Protein AF-A0A0C3DID5-F1 (afdb_monomer)

pLDDT: mean 74.07, std 13.77, range [36.47, 92.31]

Foldseek 3Di:
DQFKAAADPVRDGDTDDGLVVVCVVVDVDDDFDWDKDWDAEPPPPPDPAQWHWDADPVRDTDIFGRKIKTFTDPDPVSLVSCVVCLVVRAQMKTFGMKIFGDCDPVDNDGDIDTDIDGSPPSPDDD

Secondary structure (DSSP, 8-state):
--EEEEE-TTS-EEEEEEHHHHHHHH-SSS--PPEEEE---TTS---SSSEEEEEPTTS-EEEEES-EEEE---SHHHHHHHHHHTTTTTT-EEEEEEEE-PPBTTB----EEEEEE-GGGTT---

Sequence (126 aa):
LGDYGHFTDSGDFCCEGNIFAEFKSLSSKANITPRQHKISEWGGEQGENDIVRACHYSGAFAKIYKPLGLSLPSNDNFRSLLVALSTRLINRYLITTVVQCSPNPCLSSSGIWYNIAKPFVWHRKK

Solvent-accessible surface area (backbone atoms only — not comparable to full-atom values): 7615 Å² total; per-residue (Å²): 115,40,36,27,25,44,68,48,98,87,68,49,78,46,76,75,48,40,55,64,61,53,38,62,75,74,47,93,77,70,87,70,65,63,40,76,43,82,62,74,30,91,84,73,65,71,55,97,52,68,59,32,64,43,80,43,98,85,77,47,71,48,80,36,30,57,43,38,33,36,30,61,48,91,45,71,67,54,50,51,47,52,59,72,42,44,77,77,44,58,92,25,37,34,28,48,30,31,37,43,40,44,71,36,95,89,43,97,66,65,58,80,44,74,46,74,43,63,64,93,50,82,88,67,81,131

Mean predicted aligned error: 10.5 Å

Nearest PDB structures (foldseek):
  3l1c-assembly1_A  TM=2.354E-01  e=3.429E+00  Drosophila melanogaster
  6fas-assembly2_B  TM=1.966E-01  e=9.913E+00  Arabidopsis thaliana

Structure (mmCIF, N/CA/C/O backbone):
data_AF-A0A0C3DID5-F1
#
_entry.id   AF-A0A0C3DID5-F1
#
loop_
_atom_site.group_PDB
_atom_site.id
_atom_site.type_symbol
_atom_site.label_atom_id
_atom_site.label_alt_id
_atom_site.label_comp_id
_atom_site.label_asym_id
_atom_site.label_entity_id
_atom_site.label_seq_id
_atom_site.pdbx_PDB_ins_code
_atom_site.Cartn_x
_atom_site.Cartn_y
_atom_site.Cartn_z
_atom_site.occupancy
_atom_site.B_iso_or_equiv
_atom_site.auth_seq_id
_atom_site.auth_comp_id
_atom_site.auth_asym_id
_atom_site.auth_atom_id
_atom_site.pdbx_PDB_model_num
ATOM 1 N N . LEU A 1 1 ? 0.492 3.545 -0.242 1.00 87.19 1 LEU A N 1
ATOM 2 C CA . LEU A 1 1 ? 0.813 2.411 0.673 1.00 87.19 1 LEU A CA 1
ATOM 3 C C . LEU A 1 1 ? 0.100 2.682 1.981 1.00 87.19 1 LEU A C 1
ATOM 5 O O . LEU A 1 1 ? 0.214 3.794 2.485 1.00 87.19 1 LEU A O 1
ATOM 9 N N . GLY A 1 2 ? -0.585 1.684 2.540 1.00 88.56 2 GLY A N 1
ATOM 10 C CA . GLY A 1 2 ? -1.393 1.861 3.749 1.00 88.56 2 GLY A CA 1
ATOM 11 C C . GLY A 1 2 ? -2.752 2.511 3.493 1.00 88.56 2 GLY A C 1
ATOM 12 O O . GLY A 1 2 ? -3.500 2.742 4.437 1.00 88.56 2 GLY A O 1
ATOM 13 N N . ASP A 1 3 ? -3.072 2.789 2.233 1.00 91.12 3 ASP A N 1
ATOM 14 C CA . ASP A 1 3 ? -4.384 3.272 1.827 1.00 91.12 3 ASP A CA 1
ATOM 15 C C . ASP A 1 3 ? -5.399 2.146 1.986 1.00 91.12 3 ASP A C 1
ATOM 17 O O . ASP A 1 3 ? -5.107 0.990 1.656 1.00 91.12 3 ASP A O 1
ATOM 21 N N . TYR A 1 4 ? -6.576 2.480 2.495 1.00 91.50 4 TYR A N 1
ATOM 22 C CA . TYR A 1 4 ? -7.688 1.556 2.610 1.00 91.50 4 TYR A CA 1
ATOM 23 C C . TYR A 1 4 ? -8.942 2.123 1.958 1.00 91.50 4 TYR A C 1
ATOM 25 O O . TYR A 1 4 ? -9.098 3.334 1.810 1.00 91.50 4 TYR A O 1
ATOM 33 N N . GLY A 1 5 ? -9.845 1.233 1.564 1.00 92.31 5 GLY A N 1
ATOM 34 C CA . GLY A 1 5 ? -11.070 1.635 0.890 1.00 92.31 5 GLY A CA 1
ATOM 35 C C . GLY A 1 5 ? -11.853 0.460 0.334 1.00 92.31 5 GLY A C 1
ATOM 36 O O . GLY A 1 5 ? -11.778 -0.653 0.859 1.00 92.31 5 GLY A O 1
ATOM 37 N N . HIS A 1 6 ? -12.614 0.696 -0.724 1.00 91.00 6 HIS A N 1
ATOM 38 C CA . HIS A 1 6 ? -13.429 -0.325 -1.374 1.00 91.00 6 HIS A CA 1
ATOM 39 C C . HIS A 1 6 ? -13.269 -0.283 -2.890 1.00 91.00 6 HIS A C 1
ATOM 41 O O . HIS A 1 6 ? -12.755 0.681 -3.448 1.00 91.00 6 HIS A O 1
ATOM 47 N N . PHE A 1 7 ? -13.697 -1.355 -3.546 1.00 87.69 7 PHE A N 1
ATOM 48 C CA . PHE A 1 7 ? -13.818 -1.384 -4.996 1.00 87.69 7 PHE A CA 1
ATOM 49 C C . PHE A 1 7 ? -15.235 -1.005 -5.399 1.00 87.69 7 PHE A C 1
ATOM 51 O 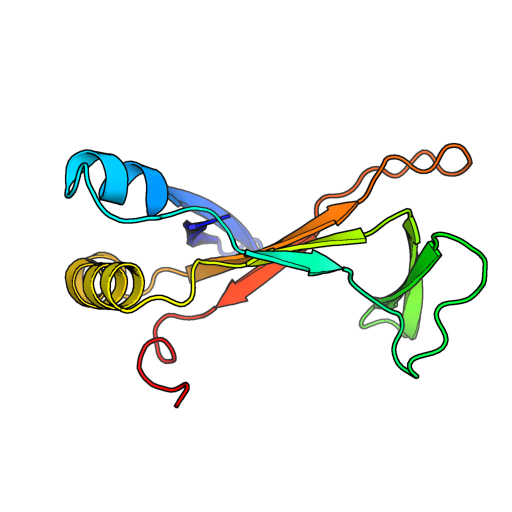O . PHE A 1 7 ? -16.190 -1.483 -4.785 1.00 87.69 7 PHE A O 1
ATOM 58 N N . THR A 1 8 ? -15.353 -0.157 -6.412 1.00 89.19 8 THR A N 1
ATOM 59 C CA . THR A 1 8 ? -16.621 0.117 -7.089 1.00 89.19 8 THR A CA 1
ATOM 60 C C . THR A 1 8 ? -16.998 -1.053 -7.999 1.00 89.19 8 THR A C 1
ATOM 62 O O . THR A 1 8 ? -16.162 -1.899 -8.326 1.00 89.19 8 THR A O 1
ATOM 65 N N . ASP A 1 9 ? -18.244 -1.076 -8.473 1.00 86.19 9 ASP A N 1
ATOM 66 C CA . ASP A 1 9 ? -18.706 -2.083 -9.441 1.00 86.19 9 ASP A CA 1
ATOM 67 C C . ASP A 1 9 ? -17.937 -2.025 -10.777 1.00 86.19 9 ASP A C 1
ATOM 69 O O . ASP A 1 9 ? -17.861 -3.022 -11.492 1.00 86.19 9 ASP A O 1
ATOM 73 N N . SER A 1 10 ? -17.313 -0.881 -11.095 1.00 88.81 10 SER A N 1
ATOM 74 C CA . SER A 1 10 ? -16.410 -0.718 -12.246 1.00 88.81 10 SER A CA 1
ATOM 75 C C . SER A 1 10 ? -15.031 -1.361 -12.049 1.00 88.81 10 SER A C 1
ATOM 77 O O . SER A 1 10 ? -14.260 -1.449 -13.001 1.00 88.81 10 SER A O 1
ATOM 79 N N . GLY A 1 11 ? -14.711 -1.827 -10.837 1.00 82.88 11 GLY A N 1
ATOM 80 C CA . GLY A 1 11 ? -13.397 -2.366 -10.489 1.00 82.88 11 GLY A CA 1
ATOM 81 C C . GLY A 1 11 ? -12.369 -1.301 -10.098 1.00 82.88 11 GLY A C 1
ATOM 82 O O . GLY A 1 11 ? -11.203 -1.638 -9.884 1.00 82.88 11 GLY A O 1
ATOM 83 N N . ASP A 1 12 ? -12.783 -0.041 -9.953 1.00 86.62 12 ASP A N 1
ATOM 84 C CA . ASP A 1 12 ? -11.904 1.039 -9.512 1.00 86.62 12 ASP A CA 1
ATOM 85 C C . ASP A 1 12 ? -11.756 1.029 -7.990 1.00 86.62 12 ASP A C 1
ATOM 87 O O . ASP A 1 12 ? -12.720 0.861 -7.238 1.00 86.62 12 ASP A O 1
ATOM 91 N N . PHE A 1 13 ? -10.526 1.215 -7.513 1.00 86.31 13 PHE A N 1
ATOM 92 C CA . PHE A 1 13 ? -10.257 1.320 -6.084 1.00 86.31 13 PHE A CA 1
ATOM 93 C C . PHE A 1 13 ? -10.570 2.737 -5.586 1.00 86.31 13 PHE A C 1
ATOM 95 O O . PHE A 1 13 ? -9.861 3.693 -5.905 1.00 86.31 13 PHE A O 1
ATOM 102 N N . CYS A 1 14 ? -11.606 2.868 -4.761 1.00 91.19 14 CYS A N 1
ATOM 103 C CA . CYS A 1 14 ? -11.961 4.105 -4.081 1.00 91.19 14 CYS A CA 1
ATOM 104 C C . CYS A 1 14 ? -11.247 4.174 -2.725 1.00 91.19 14 CYS A C 1
ATOM 106 O O . CYS A 1 14 ? -11.568 3.423 -1.800 1.00 91.19 14 CYS A O 1
ATOM 108 N N . CYS A 1 15 ? -10.261 5.067 -2.617 1.00 91.50 15 CYS A N 1
ATOM 109 C CA . CYS A 1 15 ? -9.528 5.312 -1.378 1.00 91.50 15 CYS A CA 1
ATOM 110 C C . CYS A 1 15 ? -10.384 6.117 -0.389 1.00 91.50 15 CYS A C 1
ATOM 112 O O . CYS A 1 15 ? -10.886 7.184 -0.732 1.00 91.50 15 CYS A O 1
ATOM 114 N N . GLU A 1 16 ? -10.509 5.629 0.844 1.00 91.94 16 GLU A N 1
ATOM 115 C CA . GLU A 1 16 ? -11.262 6.288 1.921 1.00 91.94 16 GLU A CA 1
ATOM 116 C C . GLU A 1 16 ? -10.363 6.882 3.003 1.00 91.94 16 GLU A C 1
ATOM 118 O O . GLU A 1 16 ? -10.762 7.800 3.715 1.00 91.94 16 GLU A O 1
ATOM 123 N N . GLY A 1 17 ? -9.145 6.365 3.138 1.00 91.31 17 GLY A N 1
ATOM 124 C CA . GLY A 1 17 ? -8.211 6.833 4.144 1.00 91.31 17 GLY A CA 1
ATOM 125 C C . GLY A 1 17 ? -6.880 6.107 4.089 1.00 91.31 17 GLY A C 1
ATOM 126 O O . GLY A 1 17 ? -6.639 5.248 3.240 1.00 91.31 17 GLY A O 1
ATOM 127 N N . ASN A 1 18 ? -5.992 6.471 5.011 1.00 90.62 18 ASN A N 1
ATOM 128 C CA . ASN A 1 18 ? -4.652 5.912 5.097 1.00 90.62 18 ASN A CA 1
ATOM 129 C C . ASN A 1 18 ? -4.289 5.609 6.556 1.00 90.62 18 ASN A C 1
ATOM 131 O O . ASN A 1 18 ? -4.328 6.488 7.419 1.00 90.62 18 ASN A O 1
ATOM 135 N N . ILE A 1 19 ? -3.871 4.372 6.828 1.00 87.88 19 ILE A N 1
ATOM 136 C CA . ILE A 1 19 ? -3.556 3.921 8.192 1.00 87.88 19 ILE A CA 1
ATOM 137 C C . ILE A 1 19 ? -2.371 4.663 8.818 1.00 87.88 19 ILE A C 1
ATOM 139 O O . ILE A 1 19 ? -2.298 4.765 10.038 1.00 87.88 19 ILE A O 1
ATOM 143 N N . PHE A 1 20 ? -1.435 5.193 8.024 1.00 85.44 20 PHE A N 1
ATOM 144 C CA . PHE A 1 20 ? -0.320 5.985 8.545 1.00 85.44 20 PHE A CA 1
ATOM 145 C C . PHE A 1 20 ? -0.781 7.373 8.998 1.00 85.44 20 PHE A C 1
ATOM 147 O O . PHE A 1 20 ? -0.218 7.917 9.949 1.0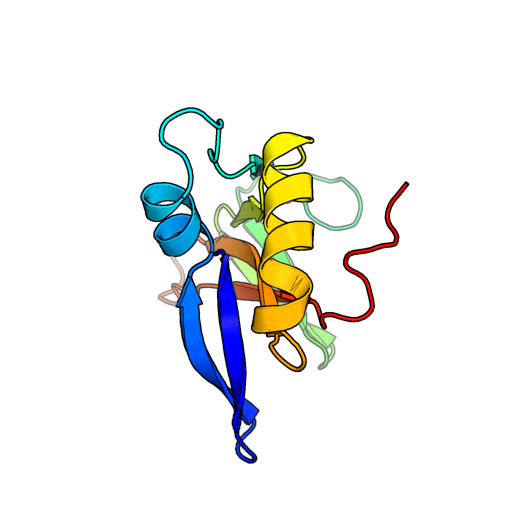0 85.44 20 PHE A O 1
ATOM 154 N N . ALA A 1 21 ? -1.806 7.937 8.351 1.00 85.69 21 ALA A N 1
ATOM 155 C CA . ALA A 1 21 ? -2.424 9.184 8.790 1.00 85.69 21 ALA A CA 1
ATOM 156 C C . ALA A 1 21 ? -3.185 8.978 10.109 1.00 85.69 21 ALA A C 1
ATOM 158 O O . ALA A 1 21 ? -2.971 9.729 11.061 1.00 85.69 21 ALA A O 1
ATOM 159 N N . GLU A 1 22 ? -3.977 7.905 10.212 1.00 82.38 22 GLU A N 1
ATOM 160 C CA . GLU A 1 22 ? -4.635 7.534 11.472 1.00 82.38 22 GLU A CA 1
ATOM 161 C C . GLU A 1 22 ? -3.624 7.224 12.574 1.00 82.38 22 GLU A C 1
ATOM 163 O O . GLU A 1 22 ? -3.776 7.675 13.708 1.00 82.38 22 GLU A O 1
ATOM 168 N N . PHE A 1 23 ? -2.537 6.529 12.244 1.00 77.81 23 PHE A N 1
ATOM 169 C CA . PHE A 1 23 ? -1.486 6.243 13.206 1.00 77.81 23 PHE A CA 1
ATOM 170 C C . PHE A 1 23 ? -0.859 7.516 13.776 1.00 77.81 23 PHE A C 1
ATOM 172 O O . PHE A 1 23 ? -0.731 7.630 14.992 1.00 77.81 23 PHE A O 1
ATOM 179 N N . LYS A 1 24 ? -0.497 8.486 12.923 1.00 77.31 24 LYS A N 1
ATOM 180 C CA . LYS A 1 24 ? 0.067 9.766 13.383 1.00 77.31 24 LYS A CA 1
ATOM 181 C C . LYS A 1 24 ? -0.867 10.487 14.357 1.00 77.31 24 LYS A C 1
ATOM 183 O O . LYS A 1 24 ? -0.379 11.159 15.258 1.00 77.31 24 LYS A O 1
ATOM 188 N N . SER A 1 25 ? -2.182 10.328 14.196 1.00 73.44 25 SER A N 1
ATOM 189 C CA . SER A 1 25 ? -3.164 10.877 15.136 1.00 73.44 25 SER A CA 1
ATOM 190 C C . SER A 1 25 ? -3.254 10.097 16.456 1.00 73.44 25 SER A C 1
ATOM 192 O O . SER A 1 25 ? -3.520 10.690 17.496 1.00 73.44 25 SER A O 1
ATOM 194 N N . LEU A 1 26 ? -3.007 8.782 16.433 1.00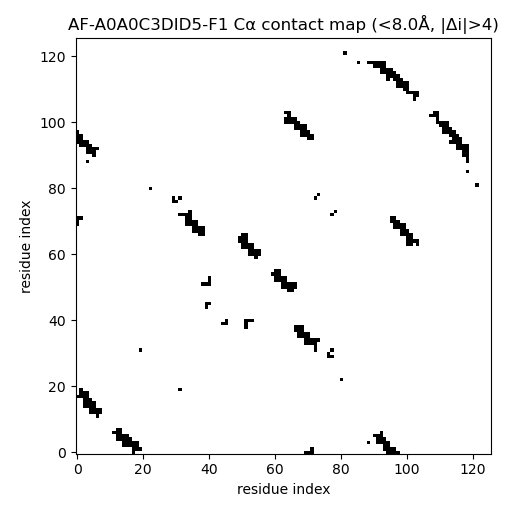 70.56 26 LEU A N 1
ATOM 195 C CA . LEU A 1 26 ? -3.205 7.878 17.573 1.00 70.56 26 LEU A CA 1
ATOM 196 C C . LEU A 1 26 ? -1.943 7.648 18.417 1.00 70.56 26 LEU A C 1
ATOM 198 O O . LEU A 1 26 ? -2.051 7.313 19.595 1.00 70.56 26 LEU A O 1
ATOM 202 N N . SER A 1 27 ? -0.741 7.770 17.847 1.00 65.56 27 SER A N 1
ATOM 203 C CA . SER A 1 27 ? 0.506 7.478 18.560 1.00 65.56 27 SER A CA 1
ATOM 204 C C . SER A 1 27 ? 1.705 8.213 17.958 1.00 65.56 27 SER A C 1
ATOM 206 O O . SER A 1 27 ? 2.055 8.030 16.796 1.00 65.56 27 SER A O 1
ATOM 208 N N . SER A 1 28 ? 2.396 9.018 18.772 1.00 63.59 28 SER A N 1
ATOM 209 C CA . SER A 1 28 ? 3.572 9.789 18.339 1.00 63.59 28 SER A CA 1
ATOM 210 C C . SER A 1 28 ? 4.888 8.999 18.344 1.00 63.59 28 SER A C 1
ATOM 212 O O . SER A 1 28 ? 5.906 9.524 17.899 1.00 63.59 28 SER A O 1
ATOM 214 N N . LYS A 1 29 ? 4.902 7.753 18.853 1.00 63.88 29 LYS A N 1
ATOM 215 C CA 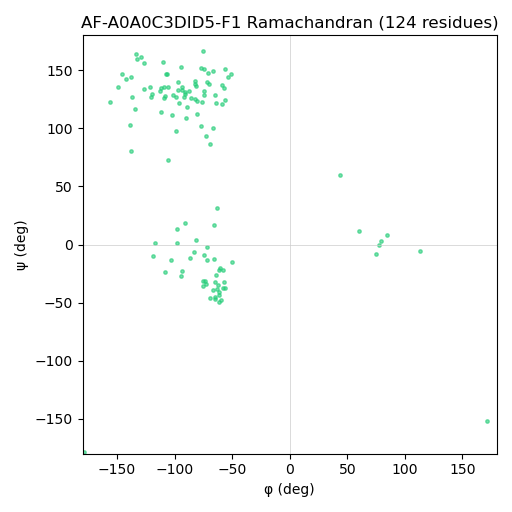. LYS A 1 29 ? 6.149 7.033 19.190 1.00 63.88 29 LYS A CA 1
ATOM 216 C C . LYS A 1 29 ? 6.419 5.728 18.442 1.00 63.88 29 LYS A C 1
ATOM 218 O O . LYS A 1 29 ? 7.529 5.214 18.581 1.00 63.88 29 LYS A O 1
ATOM 223 N N . ALA A 1 30 ? 5.487 5.153 17.675 1.00 64.94 30 ALA A N 1
ATOM 224 C CA . ALA A 1 30 ? 5.825 3.905 16.978 1.00 64.94 30 ALA A CA 1
ATOM 225 C C . ALA A 1 30 ? 6.576 4.161 15.670 1.00 64.94 30 ALA A C 1
ATOM 227 O O . ALA A 1 30 ? 6.232 5.035 14.876 1.00 64.94 30 ALA A O 1
ATOM 228 N N . ASN A 1 31 ? 7.592 3.333 15.437 1.00 73.88 31 ASN A N 1
ATOM 229 C CA . ASN A 1 31 ? 8.298 3.279 14.171 1.00 73.88 31 ASN A CA 1
ATOM 230 C C . ASN A 1 31 ? 7.354 2.740 13.082 1.00 73.88 31 ASN A C 1
ATOM 232 O O . ASN A 1 31 ? 7.127 1.534 12.978 1.00 73.88 31 ASN A O 1
ATOM 236 N N . ILE A 1 32 ? 6.803 3.651 12.285 1.00 76.06 32 ILE A N 1
ATOM 237 C CA . ILE A 1 32 ? 5.928 3.348 11.145 1.00 76.06 32 ILE A CA 1
ATOM 238 C C . ILE A 1 32 ? 6.657 3.346 9.808 1.00 76.06 32 ILE A C 1
ATOM 240 O O . ILE A 1 32 ? 6.011 3.370 8.762 1.00 76.06 32 ILE A O 1
ATOM 244 N N . THR A 1 33 ? 7.989 3.344 9.821 1.00 83.69 33 THR A N 1
ATOM 245 C CA . THR A 1 33 ? 8.771 3.382 8.588 1.00 83.69 33 THR A CA 1
ATOM 246 C C . THR A 1 33 ? 8.411 2.170 7.724 1.00 83.69 33 THR A C 1
ATOM 248 O O . THR A 1 33 ? 8.564 1.034 8.191 1.00 83.69 33 THR A O 1
ATOM 251 N N . PRO A 1 34 ? 7.912 2.375 6.488 1.00 84.31 34 PRO A N 1
ATOM 252 C CA . PRO A 1 34 ? 7.659 1.285 5.561 1.00 84.31 34 PRO A CA 1
ATOM 253 C C . PRO A 1 34 ? 8.906 0.425 5.374 1.00 84.31 34 PRO A C 1
ATOM 255 O O . PRO A 1 34 ? 10.030 0.926 5.343 1.00 84.31 34 PRO A O 1
ATOM 258 N N . ARG A 1 35 ? 8.714 -0.884 5.223 1.00 87.88 35 ARG A N 1
ATOM 259 C CA . ARG A 1 35 ? 9.817 -1.786 4.901 1.00 87.88 35 ARG A CA 1
ATOM 260 C C . ARG A 1 35 ? 10.103 -1.709 3.412 1.00 87.88 35 ARG A C 1
ATOM 262 O O . ARG A 1 35 ? 9.222 -1.970 2.597 1.00 87.88 35 ARG A O 1
ATOM 269 N N . GLN A 1 36 ? 11.342 -1.394 3.075 1.00 87.00 36 GLN A N 1
ATOM 270 C CA . GLN A 1 36 ? 11.827 -1.375 1.706 1.00 87.00 36 GLN A CA 1
ATOM 271 C C . GLN A 1 36 ? 12.544 -2.691 1.395 1.00 87.00 36 GLN A C 1
ATOM 273 O O . GLN A 1 36 ? 13.362 -3.157 2.186 1.00 87.00 36 GLN A O 1
ATOM 278 N N . HIS A 1 37 ? 12.241 -3.297 0.254 1.00 83.19 37 HIS A N 1
ATOM 279 C CA . HIS A 1 37 ? 12.898 -4.504 -0.230 1.00 83.19 37 HIS A CA 1
ATOM 280 C C . HIS A 1 37 ? 13.165 -4.394 -1.731 1.00 83.19 37 HIS A C 1
ATOM 282 O O . HIS A 1 37 ? 12.382 -3.810 -2.484 1.00 83.19 37 HIS A O 1
ATOM 288 N N . LYS A 1 38 ? 14.299 -4.946 -2.169 1.00 79.44 38 LYS A N 1
ATOM 289 C CA . LYS A 1 38 ? 14.574 -5.112 -3.596 1.00 79.44 38 LYS A CA 1
ATOM 290 C C . LYS A 1 38 ? 13.684 -6.223 -4.136 1.00 79.44 38 LYS A C 1
ATOM 292 O O . LYS A 1 38 ? 13.488 -7.237 -3.470 1.00 79.44 38 LYS A O 1
ATOM 297 N N . ILE A 1 39 ? 13.156 -6.016 -5.333 1.00 76.12 39 ILE A N 1
ATOM 298 C CA . ILE A 1 39 ? 12.395 -7.031 -6.054 1.00 76.12 39 ILE A CA 1
ATOM 299 C C . ILE A 1 39 ? 13.344 -7.663 -7.067 1.00 76.12 39 ILE A C 1
ATOM 301 O O . ILE A 1 39 ? 13.988 -6.950 -7.833 1.00 76.12 39 ILE A O 1
ATOM 305 N N . SER A 1 40 ? 13.450 -8.988 -7.036 1.00 70.94 40 SER A N 1
ATOM 306 C CA . SER A 1 40 ? 14.236 -9.786 -7.978 1.00 70.94 40 SER A CA 1
ATOM 307 C C . SER A 1 40 ? 13.318 -10.598 -8.891 1.00 70.94 40 SER A C 1
ATOM 309 O O . SER A 1 40 ? 12.165 -10.865 -8.545 1.00 70.94 40 SER A O 1
ATOM 311 N N . GLU A 1 41 ? 13.826 -10.991 -10.058 1.00 68.00 41 GLU A N 1
ATOM 312 C CA . GLU A 1 41 ? 13.109 -11.855 -11.000 1.00 68.00 41 GLU A CA 1
ATOM 313 C C . GLU A 1 41 ? 12.911 -13.266 -10.413 1.00 68.00 41 GLU A C 1
ATOM 315 O O . GLU A 1 41 ? 13.699 -13.749 -9.589 1.00 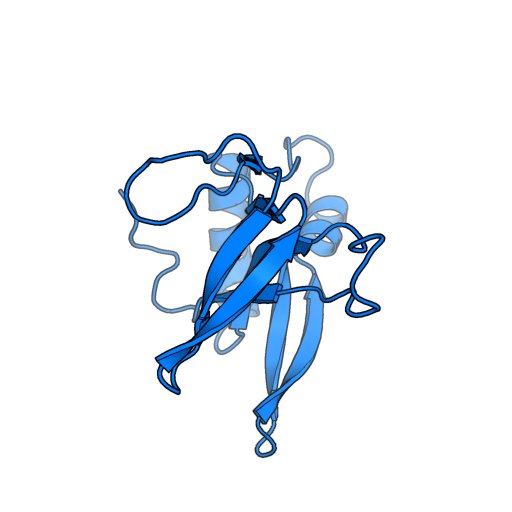68.00 41 GLU A O 1
ATOM 320 N N . TRP A 1 42 ? 11.819 -13.925 -10.809 1.00 58.34 42 TRP A N 1
ATOM 321 C CA . TRP A 1 42 ? 11.550 -15.309 -10.428 1.00 58.34 42 TRP A CA 1
ATOM 322 C C . TRP A 1 42 ? 12.631 -16.220 -11.021 1.00 58.34 42 TRP A C 1
ATOM 324 O O . TRP A 1 42 ? 12.803 -16.256 -12.234 1.00 58.34 42 TRP A O 1
ATOM 334 N N . GLY A 1 43 ? 13.348 -16.955 -10.167 1.00 59.75 43 GLY A N 1
ATOM 335 C CA . GLY A 1 43 ? 14.511 -17.763 -10.563 1.00 59.75 43 GLY A CA 1
ATOM 336 C C . GLY A 1 43 ? 15.841 -17.271 -9.989 1.00 59.75 43 GLY A C 1
ATOM 337 O O . GLY A 1 43 ? 16.842 -17.959 -10.129 1.00 59.75 43 GLY A O 1
ATOM 338 N N . GLY A 1 44 ? 15.860 -16.126 -9.294 1.00 53.19 44 GLY A N 1
ATOM 339 C CA . GLY A 1 44 ? 17.027 -15.665 -8.529 1.00 53.19 44 GLY A CA 1
ATOM 340 C C . GLY A 1 44 ? 18.174 -15.104 -9.373 1.00 53.19 44 GLY A C 1
ATOM 341 O O . GLY A 1 44 ? 19.088 -14.501 -8.815 1.00 53.19 44 GLY A O 1
ATOM 342 N N . GLU A 1 45 ? 18.110 -15.231 -10.698 1.00 51.97 45 GLU A N 1
ATOM 343 C CA . GLU A 1 45 ? 19.035 -14.559 -11.601 1.00 51.97 45 GLU A CA 1
ATOM 344 C C . GLU A 1 45 ? 18.705 -13.071 -11.633 1.00 51.97 45 GLU A C 1
ATOM 346 O O . GLU A 1 45 ? 17.846 -12.582 -12.365 1.00 51.97 45 GLU A O 1
ATOM 351 N N . GLN A 1 46 ? 19.400 -12.329 -10.782 1.00 53.81 46 GLN A N 1
ATOM 352 C CA . GLN A 1 46 ? 19.548 -10.901 -10.950 1.00 53.81 46 GLN A CA 1
ATOM 353 C C . GLN A 1 46 ? 20.438 -10.712 -12.181 1.00 53.81 46 GLN A C 1
ATOM 355 O O . GLN A 1 46 ? 21.660 -10.679 -12.068 1.00 53.81 46 GLN A O 1
ATOM 360 N N . GLY A 1 47 ? 19.831 -10.686 -13.371 1.00 54.22 47 GLY A N 1
ATOM 361 C CA . GLY A 1 47 ? 20.559 -10.330 -14.583 1.00 54.22 47 GLY A CA 1
ATOM 362 C C . GLY A 1 47 ? 21.301 -9.011 -14.355 1.00 54.22 47 GLY A C 1
ATOM 363 O O . GLY A 1 47 ? 20.809 -8.146 -13.634 1.00 54.22 47 GLY A O 1
ATOM 364 N N . GLU A 1 48 ? 22.470 -8.838 -14.974 1.00 53.66 48 GLU A N 1
ATOM 365 C CA . GLU A 1 48 ? 23.299 -7.614 -14.900 1.00 53.66 48 GLU A CA 1
ATOM 366 C C . GLU A 1 48 ? 22.533 -6.310 -15.188 1.00 53.66 48 GLU A C 1
ATOM 368 O O . GLU A 1 48 ? 23.002 -5.213 -14.893 1.00 53.66 48 GLU A O 1
ATOM 373 N N . ASN A 1 49 ? 21.335 -6.425 -15.754 1.00 62.06 49 ASN A N 1
ATOM 374 C CA . ASN A 1 49 ? 20.467 -5.318 -16.068 1.00 62.06 49 ASN A CA 1
ATOM 375 C C . ASN A 1 49 ? 19.491 -5.067 -14.917 1.00 62.06 49 ASN A C 1
ATOM 377 O O . ASN A 1 49 ? 18.811 -5.975 -14.451 1.00 62.06 49 ASN A O 1
ATOM 381 N N . ASP A 1 50 ? 19.355 -3.800 -14.534 1.00 71.88 50 ASP A N 1
ATOM 382 C CA . ASP A 1 50 ? 18.408 -3.251 -13.553 1.00 71.88 50 ASP A CA 1
ATOM 383 C C . ASP A 1 50 ? 16.911 -3.420 -13.954 1.00 71.88 50 ASP A C 1
ATOM 385 O O . ASP A 1 50 ? 16.059 -2.582 -13.655 1.00 71.88 50 ASP A O 1
ATOM 389 N N . ILE A 1 51 ? 16.570 -4.485 -14.680 1.00 71.31 51 ILE A N 1
ATOM 390 C CA . ILE A 1 51 ? 15.269 -4.775 -15.275 1.00 71.31 51 ILE A CA 1
ATOM 391 C C . ILE A 1 51 ? 14.758 -6.098 -14.706 1.00 71.31 51 ILE A C 1
ATOM 393 O O . ILE A 1 51 ? 15.421 -7.121 -14.812 1.00 71.31 51 ILE A O 1
ATOM 397 N N . VAL A 1 52 ? 13.537 -6.089 -14.180 1.00 73.19 52 VAL A N 1
ATOM 398 C CA . VAL A 1 52 ? 12.821 -7.283 -13.717 1.00 73.19 52 VAL A CA 1
ATOM 399 C C . VAL A 1 52 ? 11.633 -7.539 -14.633 1.00 73.19 52 VAL A C 1
ATOM 401 O O . VAL A 1 52 ? 10.888 -6.609 -14.950 1.00 73.19 52 VAL A O 1
ATOM 404 N N . ARG A 1 53 ? 11.414 -8.790 -15.051 1.00 71.69 53 ARG A N 1
ATOM 405 C CA . ARG A 1 53 ? 10.171 -9.166 -15.739 1.00 71.69 53 ARG A CA 1
ATOM 406 C C . ARG A 1 53 ? 9.087 -9.516 -14.730 1.00 71.69 53 ARG A C 1
ATOM 408 O O . ARG A 1 53 ? 9.266 -10.386 -13.885 1.00 71.69 53 ARG A O 1
ATOM 415 N N . ALA A 1 54 ? 7.942 -8.863 -14.861 1.00 68.88 54 ALA A N 1
ATOM 416 C CA . ALA A 1 54 ? 6.712 -9.236 -14.185 1.00 68.88 54 ALA A CA 1
ATOM 417 C C . ALA A 1 54 ? 5.795 -9.968 -15.168 1.00 68.88 54 ALA A C 1
ATOM 419 O O . ALA A 1 54 ? 5.526 -9.474 -16.264 1.00 68.88 54 ALA A O 1
ATOM 420 N N . CYS A 1 55 ? 5.308 -11.144 -14.780 1.00 65.94 55 CYS A N 1
ATOM 421 C CA . CYS A 1 55 ? 4.320 -11.883 -15.558 1.00 65.94 55 CYS A CA 1
ATOM 422 C C . CYS A 1 55 ? 2.942 -11.225 -15.422 1.00 65.94 55 CYS A C 1
ATOM 424 O O . CYS A 1 55 ? 2.485 -10.947 -14.314 1.00 65.94 55 CYS A O 1
ATOM 426 N N . HIS A 1 56 ? 2.266 -11.017 -16.545 1.00 61.56 56 HIS A N 1
ATOM 427 C CA . HIS A 1 56 ? 0.868 -10.616 -16.609 1.00 61.56 56 HIS A CA 1
ATOM 428 C C . HIS A 1 56 ? -0.028 -11.854 -16.772 1.00 61.56 56 HIS A C 1
ATOM 430 O O . HIS A 1 56 ? 0.389 -12.855 -17.356 1.00 61.56 56 HIS A O 1
ATOM 436 N N . TYR A 1 57 ? -1.283 -11.780 -16.316 1.00 54.72 57 TYR A N 1
ATOM 437 C CA . TYR A 1 57 ? -2.254 -12.885 -16.415 1.00 54.72 57 TYR A CA 1
ATOM 438 C C . TYR A 1 57 ? -2.506 -13.367 -17.854 1.00 54.72 57 TYR A C 1
ATOM 440 O O . TYR A 1 57 ? -2.910 -14.506 -18.058 1.00 54.72 57 TYR A O 1
ATOM 448 N N . SER A 1 58 ? -2.229 -12.531 -18.858 1.00 65.88 58 SER A N 1
ATOM 449 C CA . SER A 1 58 ? -2.336 -12.882 -20.280 1.00 65.88 58 SER A CA 1
ATOM 450 C C . SER A 1 58 ? -1.132 -13.663 -20.834 1.00 65.88 58 SER A C 1
ATOM 452 O O . SER A 1 58 ? -1.056 -13.873 -22.040 1.00 65.88 58 SER A O 1
ATOM 454 N N . GLY A 1 59 ? -0.153 -14.031 -19.998 1.00 59.97 59 GLY A N 1
ATOM 455 C CA . GLY A 1 59 ? 1.109 -14.647 -20.432 1.00 59.97 59 GLY A CA 1
ATOM 456 C C . GLY A 1 59 ? 2.123 -13.655 -21.019 1.00 59.97 59 GLY A C 1
ATOM 457 O O . GLY A 1 59 ? 3.225 -14.046 -21.394 1.00 59.97 59 GLY A O 1
ATOM 458 N N . ALA A 1 60 ? 1.776 -12.365 -21.081 1.00 64.44 60 ALA A N 1
ATOM 459 C CA . ALA A 1 60 ? 2.698 -11.300 -21.458 1.00 64.44 60 ALA A CA 1
ATOM 460 C C . ALA A 1 60 ? 3.642 -10.949 -20.297 1.00 64.44 60 ALA A C 1
ATOM 462 O O . ALA A 1 60 ? 3.276 -11.071 -19.129 1.00 64.44 60 ALA A O 1
ATOM 463 N N . PHE A 1 61 ? 4.841 -10.457 -20.611 1.00 67.38 61 PHE A N 1
ATOM 464 C CA . PHE A 1 61 ? 5.799 -9.982 -19.612 1.00 67.38 61 PHE A CA 1
ATOM 465 C C . PHE A 1 61 ? 5.909 -8.460 -19.665 1.00 67.38 61 PHE A C 1
ATOM 467 O O . PHE A 1 61 ? 6.192 -7.891 -20.720 1.00 67.38 61 PHE A O 1
ATOM 474 N N . ALA A 1 62 ? 5.746 -7.803 -18.521 1.00 70.56 62 ALA A N 1
ATOM 475 C CA . ALA A 1 62 ? 6.083 -6.399 -18.349 1.00 70.56 62 ALA A CA 1
ATOM 476 C C . ALA A 1 62 ? 7.534 -6.284 -17.870 1.00 70.56 62 ALA A C 1
ATOM 478 O O . ALA A 1 62 ? 7.930 -6.943 -16.911 1.00 70.56 62 ALA A O 1
ATOM 479 N N . LYS A 1 63 ? 8.339 -5.447 -18.529 1.00 72.38 63 LYS A N 1
ATOM 480 C CA . LYS A 1 63 ? 9.695 -5.123 -18.070 1.00 72.38 63 LYS A CA 1
ATOM 481 C C . LYS A 1 63 ? 9.627 -3.925 -17.136 1.00 72.38 63 LYS A C 1
ATOM 483 O O . LYS A 1 63 ? 9.231 -2.841 -17.553 1.00 72.38 63 LYS A O 1
ATOM 488 N N . ILE A 1 64 ? 10.040 -4.123 -15.894 1.00 75.44 64 ILE A N 1
ATOM 489 C CA . ILE A 1 64 ? 10.042 -3.103 -14.856 1.00 75.44 64 ILE A CA 1
ATOM 490 C C . ILE A 1 64 ? 11.483 -2.699 -14.563 1.00 75.44 64 ILE A C 1
ATOM 492 O O . ILE A 1 64 ? 12.314 -3.549 -14.259 1.00 75.44 64 ILE A O 1
ATOM 496 N N . TYR A 1 65 ? 11.782 -1.403 -14.643 1.00 76.50 65 TYR A N 1
ATOM 497 C CA . TYR A 1 65 ? 13.116 -0.875 -14.365 1.00 76.50 65 TYR A CA 1
ATOM 498 C C . TYR A 1 65 ? 13.250 -0.471 -12.891 1.00 76.50 65 TYR A C 1
ATOM 500 O O . TYR A 1 65 ? 12.431 0.293 -12.374 1.00 76.50 65 TYR A O 1
ATOM 508 N N . LYS A 1 66 ? 14.283 -0.989 -12.220 1.00 77.56 66 LYS A N 1
ATOM 509 C CA . LYS A 1 66 ? 14.603 -0.765 -10.799 1.00 77.56 66 LYS A CA 1
ATOM 510 C C . LYS A 1 66 ? 13.369 -0.832 -9.892 1.00 77.56 66 LYS A C 1
ATOM 512 O O . LYS A 1 66 ? 13.046 0.168 -9.244 1.00 77.56 66 LYS A O 1
ATOM 517 N N . PRO A 1 67 ? 12.650 -1.969 -9.851 1.00 80.06 67 PRO A N 1
ATOM 518 C CA . PRO A 1 67 ? 11.491 -2.088 -8.984 1.00 80.06 67 PRO A CA 1
ATOM 519 C C . PRO A 1 67 ? 11.906 -2.008 -7.514 1.00 80.06 67 PRO A C 1
ATOM 521 O O . PRO A 1 67 ? 12.772 -2.746 -7.036 1.00 80.06 67 PRO A O 1
ATOM 524 N N . LEU A 1 68 ? 11.231 -1.128 -6.787 1.00 84.38 68 LEU A N 1
ATOM 525 C CA . LEU A 1 68 ? 11.363 -0.964 -5.357 1.00 84.38 68 LEU A CA 1
ATOM 526 C C . LEU A 1 68 ? 10.087 -1.416 -4.662 1.00 84.38 68 LEU A C 1
ATOM 528 O O . LEU A 1 68 ? 9.027 -0.810 -4.813 1.00 84.38 68 LEU A O 1
ATOM 532 N N . GLY A 1 69 ? 10.204 -2.486 -3.884 1.00 85.94 69 GLY A N 1
ATOM 533 C CA . GLY A 1 69 ? 9.120 -2.992 -3.067 1.00 85.94 69 GLY A CA 1
ATOM 534 C C . GLY A 1 69 ? 9.033 -2.224 -1.759 1.00 85.94 69 GLY A C 1
ATOM 535 O O . GLY A 1 69 ? 9.995 -2.147 -0.998 1.00 85.94 69 GLY A O 1
ATOM 536 N N . LEU A 1 70 ? 7.859 -1.682 -1.476 1.00 88.00 70 LEU A N 1
ATOM 537 C CA . LEU A 1 70 ? 7.498 -1.123 -0.185 1.00 88.00 70 LEU A CA 1
ATOM 538 C C . LEU A 1 70 ? 6.417 -2.001 0.429 1.00 88.00 70 LEU A C 1
ATOM 540 O O . LEU A 1 70 ? 5.431 -2.330 -0.226 1.00 88.00 70 LEU A O 1
ATOM 544 N N . SER A 1 71 ? 6.574 -2.365 1.693 1.00 88.50 71 SER A N 1
ATOM 545 C CA . SER A 1 71 ? 5.565 -3.091 2.457 1.00 88.50 71 SER A CA 1
ATOM 546 C C . SER A 1 71 ? 5.283 -2.404 3.782 1.00 88.50 71 SER A C 1
ATOM 548 O O . SER A 1 71 ? 6.089 -1.618 4.289 1.00 88.50 71 SER A O 1
ATOM 550 N N . LEU A 1 72 ? 4.137 -2.734 4.372 1.00 87.31 72 LEU A N 1
ATOM 551 C CA . LEU A 1 72 ? 3.814 -2.288 5.721 1.00 87.31 72 LEU A CA 1
ATOM 552 C C . LEU A 1 72 ? 4.900 -2.701 6.736 1.00 87.31 72 LEU A C 1
ATOM 554 O O . LEU A 1 72 ? 5.575 -3.725 6.547 1.00 87.31 72 LEU A O 1
ATOM 558 N N . PRO A 1 73 ? 5.079 -1.925 7.819 1.00 85.00 73 PRO A N 1
ATOM 559 C CA . PRO A 1 73 ? 5.941 -2.316 8.923 1.00 85.00 73 PRO A CA 1
ATOM 560 C C . PRO A 1 73 ? 5.490 -3.659 9.510 1.00 85.00 73 PRO A C 1
ATOM 562 O O . PRO A 1 73 ? 4.314 -3.872 9.778 1.00 85.00 73 PRO A O 1
ATOM 565 N N . SER A 1 74 ? 6.435 -4.563 9.756 1.00 81.62 74 SER A N 1
ATOM 566 C CA . SER A 1 74 ? 6.174 -5.808 10.488 1.00 81.62 74 SER A CA 1
ATOM 567 C C . SER A 1 74 ? 6.764 -5.682 11.886 1.00 81.62 74 SER A C 1
ATOM 569 O O . SER A 1 74 ? 7.830 -6.228 12.165 1.00 81.62 74 SER A O 1
ATOM 571 N N . ASN A 1 75 ? 6.115 -4.882 12.729 1.00 82.69 75 ASN A N 1
ATOM 572 C CA . ASN A 1 75 ? 6.447 -4.749 14.145 1.00 82.69 75 ASN A CA 1
ATOM 573 C C . ASN A 1 75 ? 5.176 -4.834 15.005 1.00 82.69 75 ASN A C 1
ATOM 575 O O . ASN A 1 75 ? 4.069 -4.615 14.506 1.00 82.69 75 ASN A O 1
ATOM 579 N N . ASP A 1 76 ? 5.340 -5.145 16.290 1.00 83.00 76 ASP A N 1
ATOM 580 C CA . ASP A 1 76 ? 4.214 -5.399 17.196 1.00 83.00 76 ASP A CA 1
ATOM 581 C C . ASP A 1 76 ? 3.336 -4.168 17.433 1.00 83.00 76 ASP A C 1
ATOM 583 O O . ASP A 1 76 ? 2.117 -4.294 17.552 1.00 83.00 76 ASP A O 1
ATOM 587 N N . ASN A 1 77 ? 3.918 -2.966 17.422 1.00 80.38 77 ASN A N 1
ATOM 588 C CA . ASN A 1 77 ? 3.156 -1.723 17.554 1.00 80.38 77 ASN A CA 1
ATOM 589 C C . ASN A 1 77 ? 2.216 -1.522 16.360 1.00 80.38 77 ASN A C 1
ATOM 591 O O . ASN A 1 77 ? 1.037 -1.216 16.525 1.00 80.38 77 ASN A O 1
ATOM 595 N N . PHE A 1 78 ? 2.726 -1.742 15.149 1.00 80.62 78 PHE A N 1
ATOM 596 C CA . PHE A 1 78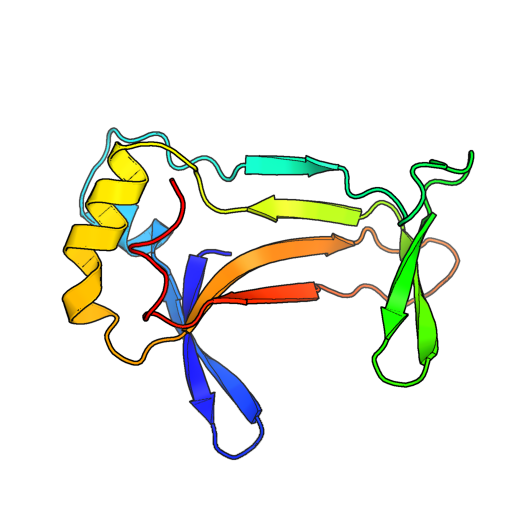 ? 1.955 -1.645 13.919 1.00 80.62 78 PHE A CA 1
ATOM 597 C C . PHE A 1 78 ? 0.886 -2.740 13.837 1.00 80.62 78 PHE A C 1
ATOM 599 O O . PHE A 1 78 ? -0.252 -2.476 13.454 1.00 80.62 78 PHE A O 1
ATOM 606 N N . ARG A 1 79 ? 1.207 -3.963 14.273 1.00 83.00 79 ARG A N 1
ATOM 607 C CA . ARG A 1 79 ? 0.221 -5.042 14.397 1.00 83.00 79 ARG A CA 1
ATOM 608 C C . ARG A 1 79 ? -0.886 -4.686 15.390 1.00 83.00 79 ARG A C 1
ATOM 610 O O . ARG A 1 79 ? -2.055 -4.909 15.091 1.00 83.00 79 ARG A O 1
ATOM 617 N N . SER A 1 80 ? -0.534 -4.112 16.538 1.00 81.75 80 SER A N 1
ATOM 618 C CA . SER A 1 80 ? -1.502 -3.676 17.552 1.00 81.75 80 SER A CA 1
ATOM 619 C C . SER A 1 80 ? -2.423 -2.580 17.017 1.00 81.75 80 SER A C 1
ATOM 621 O O . SER A 1 80 ? -3.625 -2.621 17.264 1.00 81.75 80 SER A O 1
ATOM 623 N N . LEU A 1 81 ? -1.895 -1.654 16.209 1.00 80.19 81 LEU A N 1
ATOM 624 C CA . LEU A 1 81 ? -2.709 -0.670 15.496 1.00 80.19 81 LEU A CA 1
ATOM 625 C C . LEU A 1 81 ? -3.688 -1.341 14.530 1.00 80.19 81 LEU A C 1
ATOM 627 O O . LEU A 1 81 ? -4.870 -1.017 14.553 1.00 80.19 81 LEU A O 1
ATOM 631 N N . LEU A 1 82 ? -3.218 -2.265 13.686 1.00 83.19 82 LEU A N 1
ATOM 632 C CA . LEU A 1 82 ? -4.104 -2.969 12.755 1.00 83.19 82 LEU A CA 1
ATOM 633 C C . LEU A 1 82 ? -5.226 -3.700 13.497 1.00 83.19 82 LEU A C 1
ATOM 635 O O . LEU A 1 82 ? -6.359 -3.707 13.029 1.00 83.19 82 LEU A O 1
ATOM 639 N N . VAL A 1 83 ? -4.935 -4.268 14.671 1.00 84.69 83 VAL A N 1
ATOM 640 C CA . VAL A 1 83 ? -5.956 -4.859 15.546 1.00 84.69 83 VAL A CA 1
ATOM 641 C C . VAL A 1 83 ? -6.926 -3.791 16.058 1.00 84.69 83 VAL A C 1
ATOM 643 O O . VAL A 1 83 ? -8.134 -3.987 15.948 1.00 84.69 83 VAL A O 1
ATOM 646 N N . ALA A 1 84 ? -6.439 -2.649 16.551 1.00 83.38 84 ALA A N 1
ATOM 647 C CA . ALA A 1 84 ? -7.286 -1.557 17.040 1.00 83.38 84 ALA A CA 1
ATOM 648 C C . ALA A 1 84 ? -8.191 -0.958 15.945 1.00 83.38 84 ALA A C 1
ATOM 650 O O . ALA A 1 84 ? -9.330 -0.584 16.218 1.00 83.38 84 ALA A O 1
ATOM 651 N N . LEU A 1 85 ? -7.702 -0.895 14.704 1.00 82.12 85 LEU A N 1
ATOM 652 C CA . LEU A 1 85 ? -8.443 -0.395 13.545 1.00 82.12 85 LEU A CA 1
ATOM 653 C C . LEU A 1 85 ? -9.289 -1.474 12.853 1.00 82.12 85 LEU A C 1
ATOM 655 O O . LEU A 1 85 ? -10.129 -1.138 12.023 1.00 82.12 85 LEU A O 1
ATOM 659 N N . SER A 1 86 ? -9.112 -2.755 13.189 1.00 83.19 86 SER A N 1
ATOM 660 C CA . SER A 1 86 ? -9.739 -3.877 12.470 1.00 83.19 86 SER A CA 1
ATOM 661 C C . SER A 1 86 ? -11.263 -3.787 12.393 1.00 83.19 86 SER A C 1
ATOM 663 O O . SER A 1 86 ? -11.848 -4.094 11.357 1.00 83.19 86 SER A O 1
ATOM 665 N N . THR A 1 87 ? -11.903 -3.310 13.460 1.00 82.94 87 THR A N 1
ATOM 666 C CA . THR A 1 87 ? -13.358 -3.135 13.523 1.00 82.94 87 THR A CA 1
ATOM 667 C C . THR A 1 87 ? -13.839 -1.963 12.673 1.00 82.94 87 THR A C 1
ATOM 669 O O . THR A 1 87 ? -14.909 -2.043 12.077 1.00 82.94 87 THR A O 1
ATOM 672 N N . ARG A 1 88 ? -13.044 -0.891 12.574 1.00 82.81 88 ARG A N 1
ATOM 673 C CA . ARG A 1 88 ? -13.347 0.294 11.755 1.00 82.81 88 ARG A CA 1
ATOM 674 C C . ARG A 1 88 ? -13.140 0.032 10.270 1.00 82.81 88 ARG A C 1
ATOM 676 O O . ARG A 1 88 ? -13.889 0.534 9.444 1.00 82.81 88 ARG A O 1
ATOM 683 N N . LEU A 1 89 ? -12.133 -0.771 9.945 1.00 83.00 89 LEU A N 1
ATOM 684 C CA . LEU A 1 89 ? -11.762 -1.119 8.576 1.00 83.00 89 LEU A CA 1
ATOM 685 C C . LEU A 1 89 ? -12.471 -2.387 8.078 1.00 83.00 89 LEU A C 1
ATOM 687 O O . LEU A 1 89 ? -12.036 -3.009 7.106 1.00 83.00 89 LEU A O 1
ATOM 691 N N . ILE A 1 90 ? -13.560 -2.794 8.735 1.00 83.06 90 ILE A N 1
ATOM 692 C CA . ILE A 1 90 ? -14.337 -3.956 8.315 1.00 83.06 90 ILE A CA 1
ATOM 693 C C . ILE A 1 90 ? -14.855 -3.749 6.887 1.00 83.06 90 ILE A C 1
ATOM 695 O O . ILE A 1 90 ? -15.280 -2.659 6.511 1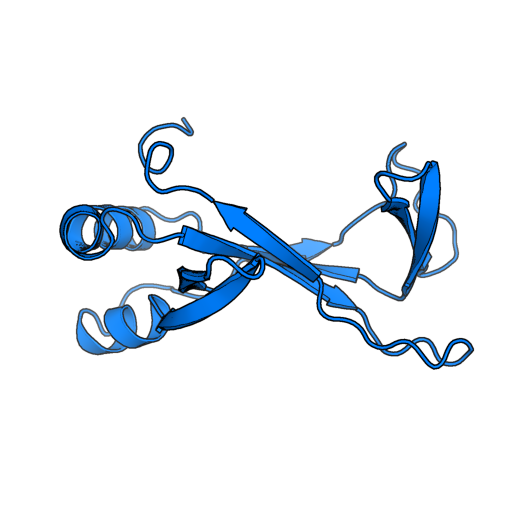.00 83.06 90 ILE A O 1
ATOM 699 N N . ASN A 1 91 ? -14.775 -4.795 6.063 1.00 83.69 91 ASN A N 1
ATOM 700 C CA . ASN A 1 91 ? -15.108 -4.755 4.632 1.00 83.69 91 ASN A CA 1
ATOM 701 C C . ASN A 1 91 ? -14.270 -3.777 3.784 1.00 83.69 91 ASN A C 1
ATOM 703 O O . ASN A 1 91 ? -14.589 -3.566 2.613 1.00 83.69 91 ASN A O 1
ATOM 707 N N . ARG A 1 92 ? -13.178 -3.221 4.327 1.00 87.69 92 ARG A N 1
ATOM 708 C CA . ARG A 1 92 ? -12.229 -2.404 3.568 1.00 87.69 92 ARG A CA 1
ATOM 709 C C . ARG A 1 92 ? -11.031 -3.222 3.122 1.00 87.69 92 ARG A C 1
ATOM 711 O O . ARG A 1 92 ? -10.495 -4.062 3.841 1.00 87.69 92 ARG A O 1
ATOM 718 N N . TYR A 1 93 ? -10.609 -2.957 1.904 1.00 87.56 93 TYR A N 1
ATOM 719 C CA . TYR A 1 93 ? -9.377 -3.452 1.327 1.00 87.56 93 TYR A CA 1
ATOM 720 C C . TYR A 1 93 ? -8.223 -2.573 1.790 1.00 87.56 93 TYR A C 1
ATOM 722 O O . TYR A 1 93 ? -8.385 -1.359 1.853 1.00 87.56 93 TYR A O 1
ATOM 730 N N . LEU A 1 94 ? -7.069 -3.170 2.083 1.00 88.81 94 LEU A N 1
ATOM 731 C CA . LEU A 1 94 ? -5.872 -2.446 2.511 1.00 88.81 94 LEU A CA 1
ATOM 732 C C . LEU A 1 94 ? -4.729 -2.681 1.527 1.00 88.81 94 LEU A C 1
ATOM 734 O O . LEU A 1 94 ? -4.378 -3.825 1.229 1.00 88.81 94 LEU A O 1
ATOM 738 N N . ILE A 1 95 ? -4.099 -1.602 1.068 1.00 87.75 95 ILE A N 1
ATOM 739 C CA . ILE A 1 95 ? -2.887 -1.662 0.253 1.00 87.75 95 ILE A CA 1
ATOM 740 C C . ILE A 1 95 ? -1.694 -1.962 1.161 1.00 87.75 95 ILE A C 1
ATOM 742 O O . ILE A 1 95 ? -1.164 -1.080 1.844 1.00 87.75 95 ILE A O 1
ATOM 746 N N . THR A 1 96 ? -1.246 -3.217 1.154 1.00 85.06 96 THR A N 1
ATOM 747 C CA . THR A 1 96 ? -0.182 -3.701 2.046 1.00 85.06 96 THR A CA 1
ATOM 748 C C . THR A 1 96 ? 1.207 -3.646 1.429 1.00 85.06 96 THR A C 1
ATOM 750 O O . THR A 1 96 ? 2.202 -3.626 2.157 1.00 85.06 96 THR A O 1
ATOM 753 N N . THR A 1 97 ? 1.291 -3.641 0.098 1.00 84.50 97 THR A N 1
ATOM 754 C CA . THR A 1 97 ? 2.560 -3.514 -0.618 1.00 84.50 97 THR A CA 1
ATOM 755 C C . THR A 1 97 ? 2.400 -2.664 -1.865 1.00 84.50 97 THR A C 1
ATOM 757 O O . THR A 1 97 ? 1.405 -2.793 -2.576 1.00 84.50 97 THR A O 1
ATOM 760 N N . VAL A 1 98 ? 3.402 -1.849 -2.160 1.00 84.50 98 VAL A N 1
ATOM 761 C CA . VAL A 1 98 ? 3.487 -1.043 -3.378 1.00 84.50 98 VAL A CA 1
ATOM 762 C C . VAL A 1 98 ? 4.821 -1.334 -4.041 1.00 84.50 98 VAL A C 1
ATOM 764 O O . VAL A 1 98 ? 5.850 -1.348 -3.374 1.00 84.50 98 VAL A O 1
ATOM 767 N N . VAL A 1 99 ? 4.797 -1.564 -5.345 1.00 83.00 99 VAL A N 1
ATOM 768 C CA . VAL A 1 99 ? 5.983 -1.664 -6.184 1.00 83.00 99 VAL A CA 1
ATOM 769 C C . VAL A 1 99 ? 6.116 -0.355 -6.945 1.00 83.00 99 VAL A C 1
ATOM 771 O O . VAL A 1 99 ? 5.293 -0.015 -7.796 1.00 83.00 99 VAL A O 1
ATOM 774 N N . GLN A 1 100 ? 7.147 0.401 -6.592 1.00 81.69 100 GLN A N 1
ATOM 775 C CA . GLN A 1 100 ? 7.520 1.615 -7.296 1.00 81.69 100 GLN A CA 1
ATOM 776 C C . GLN A 1 100 ? 8.520 1.265 -8.384 1.00 81.69 100 GLN A C 1
ATOM 778 O O . GLN A 1 100 ? 9.505 0.577 -8.134 1.00 81.69 100 GLN A O 1
ATOM 783 N N . CYS A 1 101 ? 8.269 1.750 -9.588 1.00 75.56 101 CYS A N 1
ATOM 784 C CA . CYS A 1 101 ? 9.140 1.523 -10.728 1.00 75.56 101 CYS A CA 1
ATOM 785 C C . CYS A 1 101 ? 9.824 2.841 -11.060 1.00 75.56 101 CYS A C 1
ATOM 787 O O . CYS A 1 101 ? 9.168 3.884 -11.092 1.00 75.56 101 CYS A O 1
ATOM 789 N N . SER A 1 102 ? 11.130 2.807 -11.310 1.00 69.56 102 SER A N 1
ATOM 790 C CA . SER A 1 102 ? 11.799 3.998 -11.827 1.00 69.56 102 SER A CA 1
ATOM 791 C C . SER A 1 102 ? 11.359 4.227 -13.278 1.00 69.56 102 SER A C 1
ATOM 793 O O . SER A 1 102 ? 11.126 3.247 -13.995 1.00 69.56 102 SER A O 1
ATOM 795 N N . PRO A 1 103 ? 11.266 5.488 -13.741 1.00 65.75 103 PRO A N 1
ATOM 796 C CA . PRO A 1 103 ? 11.043 5.763 -15.152 1.00 65.75 103 PRO A CA 1
ATOM 797 C C . PRO A 1 103 ? 12.146 5.074 -15.952 1.00 65.75 103 PRO A C 1
ATOM 799 O O . PRO A 1 103 ? 13.333 5.263 -15.674 1.00 65.75 103 PRO A O 1
ATOM 802 N N . ASN A 1 104 ? 11.762 4.237 -16.910 1.00 63.56 104 ASN A N 1
ATOM 803 C CA . ASN A 1 104 ? 12.736 3.601 -17.773 1.00 63.56 104 ASN A CA 1
ATOM 804 C C . ASN A 1 104 ? 13.216 4.646 -18.797 1.00 63.56 104 ASN A C 1
ATOM 806 O O . ASN A 1 104 ? 12.385 5.181 -19.530 1.00 63.56 104 ASN A O 1
ATOM 810 N N . PRO A 1 105 ? 14.524 4.941 -18.891 1.00 61.41 105 PRO A N 1
ATOM 811 C CA . PRO A 1 105 ? 15.034 5.916 -19.856 1.00 61.41 105 PRO A CA 1
ATOM 812 C C . PRO A 1 105 ? 14.742 5.542 -21.322 1.00 61.41 105 PRO A C 1
ATOM 814 O O . PRO A 1 105 ? 14.735 6.421 -22.176 1.00 61.41 105 PRO A O 1
ATOM 817 N N . CYS A 1 106 ? 14.457 4.267 -21.615 1.00 57.53 106 CYS A N 1
ATOM 818 C CA . CYS A 1 106 ? 14.163 3.770 -22.963 1.00 57.53 106 CYS A CA 1
ATOM 819 C C . CYS A 1 106 ? 12.670 3.504 -23.233 1.00 57.53 106 CYS A C 1
ATOM 821 O O . CYS A 1 106 ? 12.295 3.280 -24.381 1.00 57.53 106 CYS A O 1
ATOM 823 N N . LEU A 1 107 ? 11.817 3.468 -22.204 1.00 53.03 107 LEU A N 1
ATOM 824 C CA . LEU A 1 107 ? 10.394 3.135 -22.326 1.00 53.03 107 LEU A CA 1
ATOM 825 C C . LEU A 1 107 ? 9.585 4.146 -21.513 1.00 53.03 107 LEU A C 1
ATOM 827 O O . LEU A 1 107 ? 9.685 4.187 -20.291 1.00 53.03 107 LEU A O 1
ATOM 831 N N . SER A 1 108 ? 8.746 4.932 -22.184 1.00 44.78 108 SER A N 1
ATOM 832 C CA . SER A 1 108 ? 7.932 6.016 -21.610 1.00 44.78 108 SER A CA 1
ATOM 833 C C . SER A 1 108 ? 6.838 5.562 -20.625 1.00 44.78 108 SER A C 1
ATOM 835 O O . SER A 1 108 ? 5.912 6.317 -20.342 1.00 44.78 108 SER A O 1
ATOM 837 N N . SER A 1 109 ? 6.904 4.338 -20.100 1.00 49.56 109 SER A N 1
ATOM 838 C CA . SER A 1 109 ? 5.960 3.811 -19.119 1.00 49.56 109 SER A CA 1
ATOM 839 C C . SER A 1 109 ? 6.545 3.922 -17.709 1.00 49.56 109 SER A C 1
ATOM 841 O O . SER A 1 109 ? 7.318 3.068 -17.270 1.00 49.56 109 SER A O 1
ATOM 843 N N . SER A 1 110 ? 6.157 4.974 -16.991 1.00 53.22 110 SER A N 1
ATOM 844 C CA . SER A 1 110 ? 6.198 4.998 -15.527 1.00 53.22 110 SER A CA 1
ATOM 845 C C . SER A 1 110 ? 4.883 4.412 -15.009 1.00 53.22 110 SER A C 1
ATOM 847 O O . SER A 1 110 ? 3.817 4.772 -15.504 1.00 53.22 110 SER A O 1
ATOM 849 N N . GLY A 1 111 ? 4.940 3.490 -14.050 1.00 61.38 111 GLY A N 1
ATOM 850 C CA . GLY A 1 111 ? 3.748 2.853 -13.493 1.00 61.38 111 GLY A CA 1
ATOM 851 C C . GLY A 1 111 ? 3.945 2.477 -12.031 1.00 61.38 111 GLY A C 1
ATOM 852 O O . GLY A 1 111 ? 4.983 1.935 -11.655 1.00 61.38 111 GLY A O 1
ATOM 853 N N . ILE A 1 112 ? 2.940 2.760 -11.203 1.00 63.53 112 ILE A N 1
ATOM 854 C CA . ILE A 1 112 ? 2.883 2.312 -9.808 1.00 63.53 112 ILE A CA 1
ATOM 855 C C . ILE A 1 112 ? 2.043 1.041 -9.775 1.00 63.53 112 ILE A C 1
ATOM 857 O O . ILE A 1 112 ? 0.889 1.048 -10.192 1.00 63.53 112 ILE A O 1
ATOM 861 N N . TRP A 1 113 ? 2.626 -0.049 -9.286 1.00 70.19 113 TRP A N 1
ATOM 862 C CA . TRP A 1 113 ? 1.935 -1.326 -9.120 1.00 70.19 113 TRP A CA 1
ATOM 863 C C . TRP A 1 113 ? 1.687 -1.541 -7.626 1.00 70.19 113 TRP A C 1
ATOM 865 O O . TRP A 1 113 ? 2.483 -1.111 -6.791 1.00 70.19 113 TRP A O 1
ATOM 875 N N . TYR A 1 114 ? 0.586 -2.180 -7.244 1.00 64.69 114 TYR A N 1
ATOM 876 C CA . TYR A 1 114 ? 0.257 -2.382 -5.833 1.00 64.69 114 TYR A CA 1
ATOM 877 C C . TYR A 1 114 ? -0.450 -3.717 -5.608 1.00 64.69 114 TYR A C 1
ATOM 879 O O . TYR A 1 114 ? -1.197 -4.177 -6.464 1.00 64.69 114 TYR A O 1
ATOM 887 N N . ASN A 1 115 ? -0.211 -4.333 -4.444 1.00 67.62 115 ASN A N 1
ATOM 888 C CA . ASN A 1 115 ? -1.002 -5.478 -3.989 1.00 67.62 115 ASN A CA 1
ATOM 889 C C . ASN A 1 115 ? -1.916 -5.057 -2.845 1.00 67.62 115 ASN A C 1
ATOM 891 O O . ASN A 1 115 ? -1.562 -4.233 -1.992 1.00 67.62 115 ASN A O 1
ATOM 895 N N . ILE A 1 116 ? -3.077 -5.697 -2.813 1.00 70.19 116 ILE A N 1
ATOM 896 C CA . ILE A 1 116 ? -4.164 -5.402 -1.893 1.00 70.19 116 ILE A CA 1
ATOM 897 C C . ILE A 1 116 ? -4.475 -6.656 -1.086 1.00 70.19 116 ILE A C 1
ATOM 899 O O . ILE A 1 116 ? -4.589 -7.748 -1.641 1.00 70.19 116 ILE A O 1
ATOM 903 N N . ALA A 1 117 ? -4.654 -6.498 0.221 1.00 69.50 117 ALA A N 1
ATOM 904 C CA . ALA A 1 117 ? -5.124 -7.559 1.098 1.00 69.50 117 ALA A CA 1
ATOM 905 C C . ALA A 1 117 ? -6.586 -7.319 1.501 1.00 69.50 117 ALA A C 1
ATOM 907 O O . ALA A 1 117 ? -6.961 -6.210 1.891 1.00 69.50 117 ALA A O 1
ATOM 908 N N . LYS A 1 118 ? -7.401 -8.382 1.457 1.00 65.62 118 LYS A N 1
ATOM 909 C CA . LYS A 1 118 ? -8.730 -8.409 2.089 1.00 65.62 118 LYS A CA 1
ATOM 910 C C . LYS A 1 118 ? -8.603 -8.547 3.618 1.00 65.62 118 LYS A C 1
ATOM 912 O O . LYS A 1 118 ? -7.667 -9.200 4.090 1.00 65.62 118 LYS A O 1
ATOM 917 N N . PRO A 1 119 ? -9.565 -8.018 4.395 1.00 53.97 119 PRO A N 1
ATOM 918 C CA . PRO A 1 119 ? -9.442 -7.902 5.849 1.00 53.97 119 PRO A CA 1
ATOM 919 C C . PRO A 1 119 ? -9.550 -9.234 6.614 1.00 53.97 119 PRO A C 1
ATOM 921 O O . PRO A 1 119 ? -9.116 -9.317 7.758 1.00 53.97 119 PRO A O 1
ATOM 924 N N . PHE A 1 120 ? -10.003 -10.330 5.991 1.00 47.53 120 PHE A N 1
ATOM 925 C CA . PHE A 1 120 ? -10.115 -11.633 6.671 1.00 47.53 120 PHE A CA 1
ATOM 926 C C . PHE A 1 120 ? -8.774 -12.339 6.971 1.00 47.53 120 PHE A C 1
ATOM 928 O O . PHE A 1 120 ? -8.773 -13.403 7.587 1.00 47.53 120 PHE A O 1
ATOM 935 N N . VAL A 1 121 ? -7.624 -11.771 6.579 1.00 48.56 121 VAL A N 1
ATOM 936 C CA . VAL A 1 121 ? -6.302 -12.419 6.743 1.00 48.56 121 VAL A CA 1
ATOM 937 C C . VAL A 1 121 ? -5.351 -11.649 7.671 1.00 48.56 121 VAL A C 1
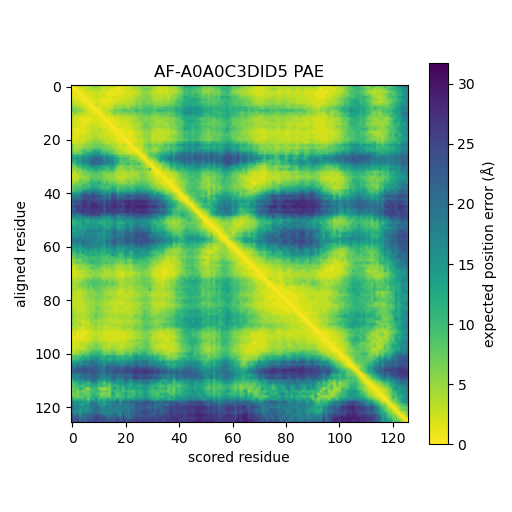ATOM 939 O O . VAL A 1 121 ? -4.249 -12.117 7.949 1.00 48.56 121 VAL A O 1
ATOM 942 N N . TRP A 1 122 ? -5.755 -10.516 8.257 1.00 54.88 122 TRP A N 1
ATOM 943 C CA . TRP A 1 122 ? -4.857 -9.747 9.143 1.00 54.88 122 TRP A CA 1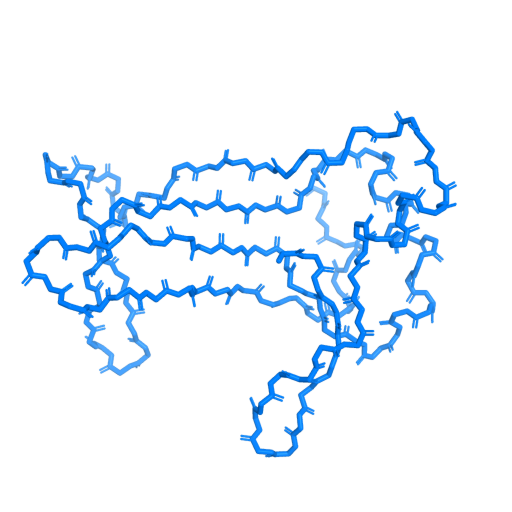
ATOM 944 C C . TRP A 1 122 ? -4.487 -10.490 10.441 1.00 54.88 122 TRP A C 1
ATOM 946 O O . TRP A 1 122 ? -3.532 -10.122 11.122 1.00 54.88 122 TRP A O 1
ATOM 956 N N . HIS A 1 123 ? -5.188 -11.587 10.749 1.00 43.75 123 HIS A N 1
ATOM 957 C CA . HIS A 1 123 ? -4.939 -12.442 11.911 1.00 43.75 123 HIS A CA 1
ATOM 958 C C . HIS A 1 123 ? -4.107 -13.706 11.636 1.00 43.75 123 HIS A C 1
ATOM 960 O O . HIS A 1 123 ? -3.861 -14.473 12.566 1.00 43.75 123 HIS A O 1
ATOM 966 N N . ARG A 1 124 ? -3.632 -13.951 10.406 1.00 37.91 124 ARG A N 1
ATOM 967 C CA . ARG A 1 124 ? -2.826 -15.149 10.102 1.00 37.91 124 ARG A CA 1
ATOM 968 C C . ARG A 1 124 ? -1.645 -14.849 9.189 1.00 37.91 124 ARG A C 1
ATOM 970 O O . ARG A 1 124 ? -1.679 -15.176 8.010 1.00 37.91 124 ARG A O 1
ATOM 977 N N . LYS A 1 125 ? -0.564 -14.332 9.771 1.00 37.03 125 LYS A N 1
ATOM 978 C CA . LYS A 1 125 ? 0.796 -14.787 9.445 1.00 37.03 125 LYS A CA 1
ATOM 979 C C . LYS A 1 125 ? 1.591 -14.871 10.753 1.00 37.03 125 LYS A C 1
ATOM 981 O O . LYS A 1 125 ? 1.903 -13.844 11.350 1.00 37.03 125 LYS A O 1
ATOM 986 N N . LYS A 1 126 ? 1.755 -16.106 11.239 1.00 36.47 126 LYS A N 1
ATOM 987 C CA . LYS A 1 126 ? 2.824 -16.508 12.161 1.00 36.47 126 LYS A CA 1
ATOM 988 C C . LYS A 1 126 ? 4.077 -16.745 11.332 1.00 36.47 126 LYS A C 1
ATOM 990 O O . LYS A 1 126 ? 3.897 -17.182 10.172 1.00 36.47 126 LYS A O 1
#

Radius of gyration: 16.61 Å; Cα contacts (8 Å, |Δi|>4): 195; chains: 1; bounding box: 42×29×42 Å

Organism: NCBI:txid1036808